Protein AF-A0A1B7W5D2-F1 (afdb_monomer)

Solvent-accessible surface area (backbone atoms only — not comparable to full-atom values): 4651 Å² total; per-residue (Å²): 139,65,96,76,80,70,80,85,71,89,80,81,87,87,80,90,83,85,83,81,61,73,90,51,47,75,36,75,44,98,86,68,47,68,38,54,77,91,52,100,74,84,89,64,97,83,62,66,85,92,67,87,78,88,83,74,70,90,90,111

pLDDT: mean 88.85, std 9.28, range [48.97, 96.38]

Mean predicted aligned error: 4.89 Å

Secondary structure (DSSP, 8-state):
--TTSPPPPS-----------GGGTT-B-TTSPBP-TTS-----SSSPTT-------S--

Foldseek 3Di:
DCPPNDDDDPDDDDDDDDADDPVQAQHQDPVRDGDDRPDDDDDDDPDDPPDDDDDDDPVD

Radius of gyration: 13.05 Å; Cα contacts (8 Å, |Δi|>4): 22; chains: 1; bounding box: 30×27×31 Å

Sequence (60 aa):
MAMYGLQSSTTRLSGIASWYGGYFHGRLTANGEIYNQDDFTVAHRTLPFNTYLKVTNLEN

Structure (mmCIF, N/CA/C/O backbone):
data_AF-A0A1B7W5D2-F1
#
_entry.id   AF-A0A1B7W5D2-F1
#
loop_
_atom_site.group_PDB
_atom_site.id
_atom_site.type_symbol
_atom_site.label_atom_id
_atom_site.label_alt_id
_atom_site.label_comp_id
_atom_site.label_asym_id
_atom_site.label_entity_id
_atom_site.label_seq_id
_atom_site.pdbx_PDB_ins_code
_atom_site.Cartn_x
_atom_site.Cartn_y
_atom_site.Cartn_z
_atom_site.occupancy
_atom_site.B_iso_or_equiv
_atom_site.auth_seq_id
_atom_site.auth_comp_id
_atom_site.auth_asym_id
_atom_site.auth_atom_id
_atom_site.pdbx_PDB_model_num
ATOM 1 N N . MET A 1 1 ? -15.906 -10.188 2.839 1.00 48.97 1 MET A N 1
ATOM 2 C CA . MET A 1 1 ? -16.755 -11.377 2.643 1.00 48.97 1 MET A CA 1
ATOM 3 C C . MET A 1 1 ? -16.396 -11.997 1.296 1.00 48.97 1 MET A C 1
ATOM 5 O O . MET A 1 1 ? -16.814 -11.453 0.295 1.00 48.97 1 MET A O 1
ATOM 9 N N . ALA A 1 2 ? -15.566 -13.018 1.117 1.00 52.00 2 ALA A N 1
ATOM 10 C CA . ALA A 1 2 ? -14.410 -13.534 1.846 1.00 52.00 2 ALA A CA 1
ATOM 11 C C . ALA A 1 2 ? -13.467 -14.080 0.749 1.00 52.00 2 ALA A C 1
ATOM 13 O O . ALA A 1 2 ? -13.406 -15.280 0.532 1.00 52.00 2 ALA A O 1
ATOM 14 N N . MET A 1 3 ? -12.809 -13.199 -0.019 1.00 58.16 3 MET A N 1
ATOM 15 C CA . MET A 1 3 ? -12.061 -13.624 -1.217 1.00 58.16 3 MET A CA 1
ATOM 16 C C . MET A 1 3 ? -10.768 -14.412 -0.905 1.00 58.16 3 MET A C 1
ATOM 18 O O . MET A 1 3 ? -10.190 -14.989 -1.808 1.00 58.16 3 MET A O 1
ATOM 22 N N . TYR A 1 4 ? -10.331 -14.503 0.359 1.00 72.31 4 TYR A N 1
ATOM 23 C CA . TYR A 1 4 ? -9.065 -15.165 0.728 1.00 72.31 4 TYR A CA 1
ATOM 24 C C . TYR A 1 4 ? -9.071 -15.794 2.137 1.00 72.31 4 TYR A C 1
ATOM 26 O O . TYR A 1 4 ? -8.023 -15.961 2.748 1.00 72.31 4 TYR A O 1
ATOM 34 N N . GLY A 1 5 ? -10.243 -16.065 2.730 1.00 82.06 5 GLY A N 1
ATOM 35 C CA . GLY A 1 5 ? -10.325 -16.567 4.118 1.00 82.06 5 GLY A CA 1
ATOM 36 C C . GLY A 1 5 ? -9.827 -15.586 5.198 1.00 82.06 5 GLY A C 1
ATOM 37 O O . GLY A 1 5 ? -9.615 -15.971 6.343 1.00 82.06 5 GLY A O 1
ATOM 38 N N . LEU A 1 6 ? -9.644 -14.311 4.844 1.00 82.25 6 LEU A N 1
ATOM 39 C CA . LEU A 1 6 ? -9.109 -13.276 5.729 1.00 82.25 6 LEU A CA 1
ATOM 40 C C . LEU A 1 6 ? -10.115 -12.857 6.809 1.00 82.25 6 LEU A C 1
ATOM 42 O O . LEU A 1 6 ? -11.297 -12.635 6.527 1.00 82.25 6 LEU A O 1
ATOM 46 N N . GLN A 1 7 ? -9.616 -12.656 8.029 1.00 82.94 7 GLN A N 1
ATOM 47 C CA . GLN A 1 7 ? -10.364 -12.041 9.124 1.00 82.94 7 GLN A CA 1
ATOM 48 C C . GLN A 1 7 ? -10.179 -10.521 9.113 1.00 82.94 7 GLN A C 1
ATOM 50 O O . GLN A 1 7 ? -9.095 -10.008 8.840 1.00 82.94 7 GLN A O 1
ATOM 55 N N . SER A 1 8 ? -11.253 -9.782 9.399 1.00 83.38 8 SER A N 1
ATOM 56 C CA . SER A 1 8 ? -11.179 -8.322 9.488 1.00 83.38 8 SER A CA 1
ATOM 57 C C . SER A 1 8 ? -10.519 -7.908 10.800 1.00 83.38 8 SER A C 1
ATOM 59 O O . SER A 1 8 ? -10.973 -8.299 11.872 1.00 83.38 8 SER A O 1
ATOM 61 N N . SER A 1 9 ? -9.474 -7.090 10.707 1.00 86.62 9 SER A N 1
ATOM 62 C CA . SER A 1 9 ? -8.892 -6.399 11.859 1.00 86.62 9 SER A CA 1
ATOM 63 C C . SER A 1 9 ? -9.816 -5.273 12.349 1.00 86.62 9 SER A C 1
ATOM 65 O O . SER A 1 9 ? -10.592 -4.706 11.575 1.00 86.62 9 SER A O 1
ATOM 67 N N . THR A 1 10 ? -9.724 -4.927 13.635 1.00 89.69 10 THR A N 1
ATOM 68 C CA . THR A 1 10 ? -10.375 -3.745 14.225 1.00 89.69 10 THR A CA 1
ATOM 69 C C . THR A 1 10 ? -9.618 -2.446 13.935 1.00 89.69 10 THR A C 1
ATOM 71 O O . THR A 1 10 ? -10.188 -1.362 14.072 1.00 89.69 10 THR A O 1
ATOM 74 N N . THR A 1 11 ? -8.354 -2.530 13.514 1.00 91.25 11 THR A N 1
A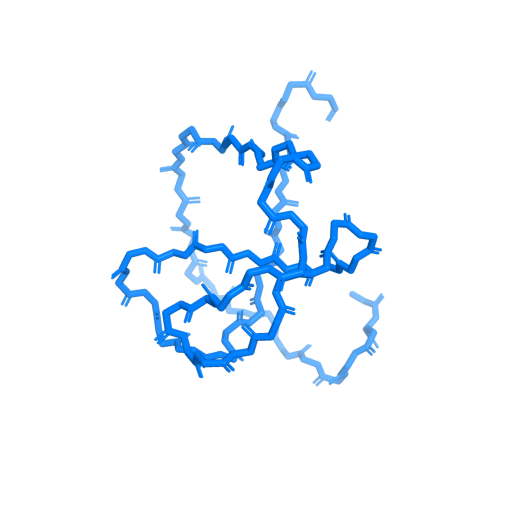TOM 75 C CA . THR A 1 11 ? -7.523 -1.370 13.186 1.00 9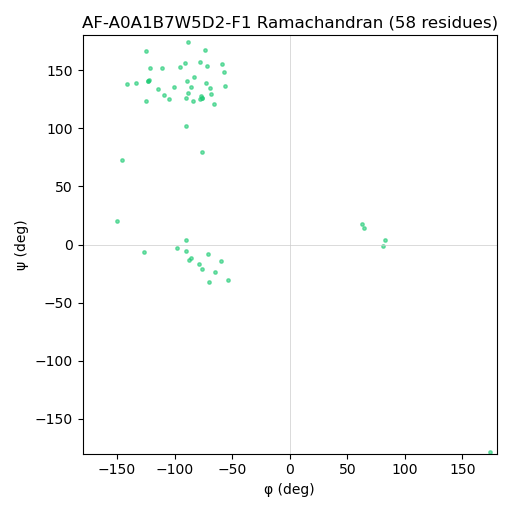1.25 11 THR A CA 1
ATOM 76 C C . THR A 1 11 ? -8.039 -0.677 11.930 1.00 91.25 11 THR A C 1
ATOM 78 O O . THR A 1 11 ? -8.226 -1.301 10.886 1.00 91.25 11 THR A O 1
ATOM 81 N N . ARG A 1 12 ? -8.227 0.641 12.020 1.00 91.00 12 ARG A N 1
ATOM 82 C CA . ARG A 1 12 ? -8.606 1.499 10.896 1.00 91.00 12 ARG A CA 1
ATOM 83 C C . ARG A 1 12 ? -7.580 2.606 10.731 1.00 91.00 12 ARG A C 1
ATOM 85 O O . ARG A 1 12 ? -7.105 3.164 11.715 1.00 91.00 12 ARG A O 1
ATOM 92 N N . LEU A 1 13 ? -7.272 2.916 9.480 1.00 91.62 13 LEU A N 1
ATOM 93 C CA . LEU A 1 13 ? -6.414 4.024 9.085 1.00 91.62 13 LEU A CA 1
ATOM 94 C C . LEU A 1 13 ? -7.226 4.932 8.161 1.00 91.62 13 LEU A C 1
ATOM 96 O O . LEU A 1 13 ? -8.006 4.441 7.346 1.00 91.62 13 LEU A O 1
ATOM 100 N N . SER A 1 14 ? -7.049 6.241 8.298 1.00 93.19 14 SER A N 1
ATOM 101 C CA . SER A 1 14 ? -7.682 7.253 7.452 1.00 93.19 14 SER A CA 1
ATOM 102 C C . SER A 1 14 ? -6.614 8.126 6.813 1.00 93.19 14 SER A C 1
ATOM 104 O O . SER A 1 14 ? -5.643 8.499 7.473 1.00 93.19 14 SER A O 1
ATOM 106 N N . GLY A 1 15 ? -6.806 8.481 5.550 1.00 92.06 15 GLY A N 1
ATOM 107 C CA . GLY A 1 15 ? -5.883 9.336 4.821 1.00 92.06 15 GLY A CA 1
ATOM 108 C C . GLY A 1 15 ? -6.268 9.455 3.354 1.00 92.06 15 GLY A C 1
ATOM 109 O O . GLY A 1 15 ? -7.268 8.888 2.915 1.00 92.06 15 GLY A O 1
ATOM 110 N N . ILE A 1 16 ? -5.453 10.194 2.608 1.00 93.56 16 ILE A N 1
ATOM 111 C CA . ILE A 1 16 ? -5.607 10.336 1.162 1.00 93.56 16 ILE A CA 1
ATOM 112 C C . ILE A 1 16 ? -5.075 9.070 0.492 1.00 93.56 16 ILE A C 1
ATOM 114 O O . ILE A 1 16 ? -3.937 8.666 0.736 1.00 93.56 16 ILE A O 1
ATOM 118 N N . ALA A 1 17 ? -5.894 8.472 -0.369 1.00 92.12 17 ALA A N 1
ATOM 119 C CA . ALA A 1 17 ? -5.472 7.418 -1.278 1.00 92.12 17 ALA A CA 1
ATOM 120 C C . ALA A 1 17 ? -5.251 8.010 -2.675 1.00 92.12 17 ALA A C 1
ATOM 122 O O . ALA A 1 17 ? -6.066 8.788 -3.167 1.00 92.12 17 ALA A O 1
ATOM 123 N N . SER A 1 18 ? -4.150 7.629 -3.314 1.00 91.69 18 SER A N 1
ATOM 124 C CA . SER A 1 18 ? -3.867 7.909 -4.721 1.00 91.69 18 SER A CA 1
ATOM 125 C C . SER A 1 18 ? -3.573 6.601 -5.455 1.00 91.69 18 SER A C 1
ATOM 127 O O . SER A 1 18 ? -3.389 5.556 -4.830 1.00 91.69 18 SER A O 1
ATOM 129 N N . TRP A 1 19 ? -3.560 6.649 -6.785 1.00 90.69 19 TRP A N 1
ATOM 130 C CA . TRP A 1 19 ? -3.336 5.485 -7.639 1.00 90.69 19 TRP A CA 1
ATOM 131 C C . TRP A 1 19 ? -2.11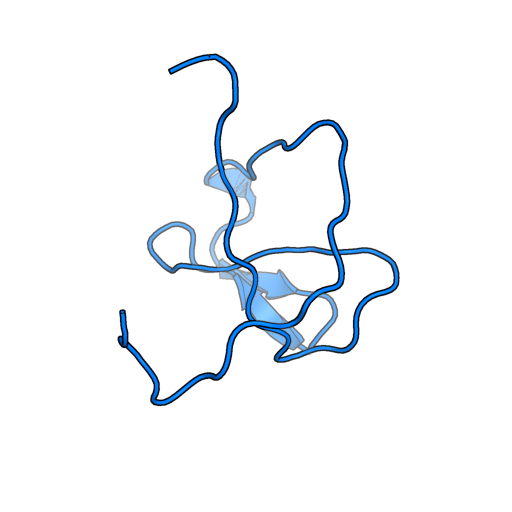6 5.695 -8.539 1.00 90.69 19 TRP A C 1
ATOM 133 O O . TRP A 1 19 ? -1.767 6.827 -8.887 1.00 90.69 19 TRP A O 1
ATOM 143 N N . TYR A 1 20 ? -1.461 4.596 -8.913 1.00 89.56 20 TYR A N 1
ATOM 144 C CA . TYR A 1 20 ? -0.349 4.610 -9.859 1.00 89.56 20 TYR A CA 1
ATOM 145 C C . TYR A 1 20 ? -0.858 4.423 -11.285 1.00 89.56 20 TYR A C 1
ATOM 147 O O . TYR A 1 20 ? -1.531 3.442 -11.590 1.00 89.56 20 TYR A O 1
ATOM 155 N N . GLY A 1 21 ? -0.489 5.340 -12.179 1.00 87.25 21 GLY A N 1
ATOM 156 C CA . GLY A 1 21 ? -0.774 5.201 -13.605 1.00 87.25 21 GLY A CA 1
ATOM 157 C C . GLY A 1 21 ? 0.095 4.159 -14.307 1.00 87.25 21 GLY A C 1
ATOM 158 O O . GLY A 1 21 ? 1.132 3.734 -13.791 1.00 87.25 21 GLY A O 1
ATOM 159 N N . GLY A 1 22 ? -0.294 3.802 -15.534 1.00 89.81 22 GLY A N 1
ATOM 160 C CA . GLY A 1 22 ? 0.348 2.741 -16.323 1.00 89.81 22 GLY A CA 1
ATOM 161 C C . GLY A 1 22 ? 1.835 2.948 -16.627 1.00 89.81 22 GLY A C 1
ATOM 162 O O . GLY A 1 22 ? 2.531 1.995 -16.950 1.00 89.81 22 GLY A O 1
ATOM 163 N N . TYR A 1 23 ? 2.374 4.155 -16.433 1.00 91.94 23 TYR A N 1
ATOM 164 C CA . TYR A 1 23 ? 3.814 4.428 -16.531 1.00 91.94 23 TYR A CA 1
ATOM 165 C C . TYR A 1 23 ? 4.682 3.515 -15.642 1.00 91.94 23 TYR A C 1
ATOM 167 O O . TYR A 1 23 ? 5.840 3.229 -15.970 1.00 91.94 23 TYR A O 1
ATOM 175 N N . PHE A 1 24 ? 4.137 3.069 -14.508 1.00 91.69 24 PHE A N 1
ATOM 176 C CA . PHE A 1 24 ? 4.843 2.198 -13.572 1.00 91.69 24 PHE A CA 1
ATOM 177 C C . PHE A 1 24 ? 4.698 0.711 -13.900 1.00 91.69 24 PHE A C 1
ATOM 179 O O . PHE A 1 24 ? 5.433 -0.090 -13.324 1.00 91.69 24 PHE A O 1
ATOM 186 N N . HIS A 1 25 ? 3.774 0.333 -14.789 1.00 93.25 25 HIS A N 1
ATOM 187 C CA . HIS A 1 25 ? 3.494 -1.063 -15.119 1.00 93.25 25 HIS A CA 1
ATOM 188 C C . HIS A 1 25 ? 4.764 -1.790 -15.589 1.00 93.25 25 HIS A C 1
ATOM 190 O O . HIS A 1 25 ? 5.561 -1.239 -16.352 1.00 93.25 25 HIS A O 1
ATOM 196 N N . GLY A 1 26 ? 4.979 -3.012 -15.101 1.00 94.19 26 GLY A N 1
ATOM 197 C CA . GLY A 1 26 ? 6.158 -3.817 -15.426 1.00 94.19 26 GLY A CA 1
ATOM 198 C C . GLY A 1 26 ? 7.423 -3.472 -14.626 1.00 94.19 26 GLY A C 1
ATOM 199 O O . GLY A 1 26 ? 8.454 -4.114 -14.822 1.00 94.19 26 GLY A O 1
ATOM 200 N N . ARG A 1 27 ? 7.385 -2.481 -13.724 1.00 95.38 27 ARG A N 1
ATOM 201 C CA . ARG A 1 27 ? 8.530 -2.114 -12.869 1.00 95.38 27 ARG A CA 1
ATOM 202 C C . ARG A 1 27 ? 8.522 -2.874 -11.547 1.00 95.38 27 ARG A C 1
ATOM 204 O O . ARG A 1 27 ? 7.472 -3.281 -11.064 1.00 95.38 27 ARG A O 1
ATOM 211 N N . LEU A 1 28 ? 9.699 -2.996 -10.937 1.00 96.38 28 LEU A N 1
ATOM 212 C CA . LEU A 1 28 ? 9.855 -3.590 -9.610 1.00 96.38 28 LEU A CA 1
ATOM 213 C C . LEU A 1 28 ? 9.262 -2.694 -8.516 1.00 96.38 28 LEU A C 1
ATOM 215 O O . LEU A 1 28 ? 9.507 -1.485 -8.478 1.00 96.38 28 LEU A O 1
ATOM 219 N N . THR A 1 29 ? 8.520 -3.313 -7.606 1.00 94.06 29 THR A N 1
ATOM 220 C CA . THR A 1 29 ? 8.018 -2.720 -6.365 1.00 94.06 29 THR A CA 1
ATOM 221 C C . THR A 1 29 ? 9.037 -2.880 -5.229 1.00 94.06 29 THR A C 1
ATOM 223 O O . THR A 1 29 ? 10.056 -3.559 -5.354 1.00 94.06 29 THR A O 1
ATOM 226 N N . ALA A 1 30 ? 8.757 -2.275 -4.069 1.00 93.44 30 ALA A N 1
ATOM 227 C CA . ALA A 1 30 ? 9.631 -2.354 -2.896 1.00 93.44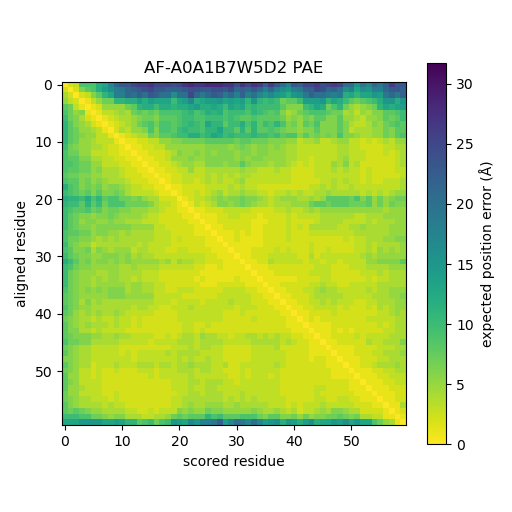 30 ALA A CA 1
ATOM 228 C C . ALA A 1 30 ? 9.772 -3.775 -2.308 1.00 93.44 30 ALA A C 1
ATOM 230 O O . ALA A 1 30 ? 10.774 -4.055 -1.654 1.00 93.44 30 ALA A O 1
ATOM 231 N N . ASN A 1 31 ? 8.800 -4.666 -2.534 1.00 91.94 31 ASN A N 1
ATOM 232 C CA . ASN A 1 31 ? 8.890 -6.084 -2.163 1.00 91.94 31 ASN A CA 1
ATOM 233 C C . ASN A 1 31 ? 9.486 -6.969 -3.272 1.00 91.94 31 ASN A C 1
ATOM 235 O O . ASN A 1 31 ? 9.568 -8.179 -3.087 1.00 91.94 31 ASN A O 1
ATOM 239 N N . GLY A 1 32 ? 9.921 -6.386 -4.395 1.00 93.00 32 GLY A N 1
ATOM 240 C CA . GLY A 1 32 ? 10.555 -7.106 -5.503 1.00 93.00 32 GLY A CA 1
ATOM 241 C C . GLY A 1 32 ? 9.586 -7.768 -6.485 1.00 93.00 32 GLY A C 1
ATOM 242 O O . GLY A 1 32 ? 10.037 -8.431 -7.415 1.00 93.00 32 GLY A O 1
ATOM 243 N N . GLU A 1 33 ? 8.277 -7.584 -6.314 1.00 93.44 33 GLU A N 1
ATOM 244 C CA . GLU A 1 33 ? 7.275 -8.028 -7.284 1.00 93.44 33 GLU A CA 1
ATOM 245 C C . GLU A 1 33 ? 7.211 -7.064 -8.476 1.00 93.44 33 GLU A C 1
ATOM 247 O O . GLU A 1 33 ? 7.606 -5.899 -8.395 1.00 93.44 33 GLU A O 1
ATOM 252 N N . ILE A 1 34 ? 6.723 -7.547 -9.615 1.00 95.44 34 ILE A N 1
ATOM 253 C CA . ILE A 1 34 ? 6.480 -6.691 -10.775 1.00 95.44 34 ILE A CA 1
ATOM 254 C C . ILE A 1 34 ? 5.111 -6.035 -10.610 1.00 95.44 34 ILE A C 1
ATOM 256 O O . ILE A 1 34 ? 4.105 -6.726 -10.472 1.00 95.44 34 ILE A O 1
ATOM 260 N N . TYR A 1 35 ? 5.064 -4.702 -10.641 1.00 94.31 35 TYR A N 1
ATOM 261 C CA . TYR A 1 35 ? 3.808 -3.967 -10.565 1.00 94.31 35 TYR A CA 1
ATOM 262 C C . TYR A 1 35 ? 2.954 -4.230 -11.806 1.00 94.31 35 TYR A C 1
ATOM 264 O O . TYR A 1 35 ? 3.334 -3.898 -12.934 1.00 94.31 35 TYR A O 1
ATOM 272 N N . ASN A 1 36 ? 1.761 -4.760 -11.565 1.00 93.00 36 ASN A N 1
ATOM 273 C CA . ASN A 1 36 ? 0.704 -4.895 -12.544 1.00 93.00 36 ASN A CA 1
ATOM 274 C C . ASN A 1 36 ? -0.431 -3.917 -12.206 1.00 93.00 36 ASN A C 1
ATOM 276 O O . ASN A 1 36 ? -0.904 -3.884 -11.074 1.00 93.00 36 ASN A O 1
ATOM 280 N N . GLN A 1 37 ? -0.854 -3.116 -13.187 1.00 92.31 37 GLN A N 1
ATOM 281 C CA . GLN A 1 37 ? -1.896 -2.103 -12.991 1.00 92.31 37 GLN A CA 1
ATOM 282 C C . GLN A 1 37 ? -3.301 -2.716 -12.938 1.00 92.31 37 GLN A C 1
ATOM 284 O O . GLN A 1 37 ? -4.216 -2.091 -12.411 1.00 92.31 37 GLN A O 1
ATOM 289 N N . ASP A 1 38 ? -3.456 -3.923 -13.486 1.00 92.50 38 ASP A N 1
ATOM 290 C CA . ASP A 1 38 ? -4.730 -4.638 -13.543 1.00 92.50 38 ASP A CA 1
ATOM 291 C C . ASP A 1 38 ? -4.948 -5.524 -12.300 1.00 92.50 38 ASP A C 1
ATOM 293 O O . ASP A 1 38 ? -6.030 -6.079 -12.113 1.00 92.50 38 ASP A O 1
ATOM 297 N N . ASP A 1 39 ? -3.940 -5.626 -11.423 1.00 91.00 39 ASP A N 1
ATOM 298 C CA . ASP A 1 39 ? -3.998 -6.408 -10.188 1.00 91.00 39 ASP A CA 1
ATOM 299 C C . ASP A 1 39 ? -4.380 -5.551 -8.975 1.00 91.00 39 ASP A C 1
ATOM 301 O O . ASP A 1 39 ? -4.064 -4.362 -8.869 1.00 91.00 39 ASP A O 1
ATOM 305 N N . PHE A 1 40 ? -5.000 -6.190 -7.979 1.00 90.00 40 PHE A N 1
ATOM 306 C CA . PHE A 1 40 ? -5.316 -5.562 -6.696 1.00 90.00 40 PHE A CA 1
ATOM 30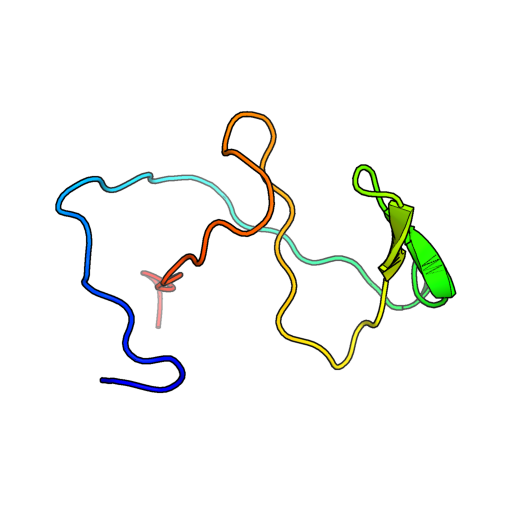7 C C . PHE A 1 40 ? -4.073 -5.439 -5.809 1.00 90.00 40 PHE A C 1
ATOM 309 O O . PHE A 1 40 ? -3.870 -6.218 -4.877 1.00 90.00 40 PHE A O 1
ATOM 316 N N . THR A 1 41 ? -3.254 -4.428 -6.084 1.00 92.12 41 THR A N 1
ATOM 317 C CA . THR A 1 41 ? -2.049 -4.111 -5.309 1.00 92.12 41 THR A CA 1
ATOM 318 C C . THR A 1 41 ? -2.200 -2.797 -4.540 1.00 92.12 41 THR A C 1
ATOM 320 O O . THR A 1 41 ? -2.958 -1.904 -4.920 1.00 92.12 41 THR A O 1
ATOM 323 N N . VAL A 1 42 ? -1.497 -2.673 -3.410 1.00 92.38 42 VAL A N 1
ATOM 324 C CA . VAL A 1 42 ? -1.487 -1.456 -2.587 1.00 92.38 42 VAL A CA 1
ATOM 325 C C . VAL A 1 42 ? -0.085 -1.200 -2.051 1.00 92.38 42 VAL A C 1
ATOM 327 O O . VAL A 1 42 ? 0.598 -2.118 -1.603 1.00 92.38 42 VAL A O 1
ATOM 330 N N . ALA A 1 43 ? 0.340 0.062 -2.066 1.00 92.88 43 ALA A N 1
ATOM 331 C CA . ALA A 1 43 ? 1.586 0.488 -1.446 1.00 92.88 43 ALA A CA 1
ATOM 332 C C . ALA A 1 43 ? 1.285 1.222 -0.135 1.00 92.88 43 ALA A C 1
ATOM 334 O O . ALA A 1 43 ? 0.539 2.201 -0.116 1.00 92.88 43 ALA A O 1
ATOM 335 N N . HIS A 1 44 ? 1.887 0.770 0.966 1.00 93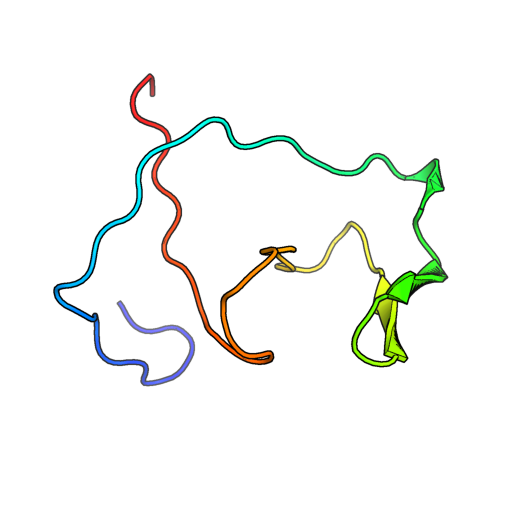.19 44 HIS A N 1
ATOM 336 C CA . HIS A 1 44 ? 1.797 1.445 2.257 1.00 93.19 44 HIS A CA 1
ATOM 337 C C . HIS A 1 44 ? 3.178 1.551 2.907 1.00 93.19 44 HIS A C 1
ATOM 339 O O . HIS A 1 44 ? 3.962 0.609 2.875 1.00 93.19 44 HIS A O 1
ATOM 345 N N . ARG A 1 45 ? 3.478 2.703 3.519 1.00 91.75 45 ARG A N 1
ATOM 346 C CA . ARG A 1 45 ? 4.834 3.034 3.995 1.00 91.75 45 ARG A CA 1
ATOM 347 C C . ARG A 1 45 ? 5.300 2.206 5.196 1.00 91.75 45 ARG A C 1
ATOM 349 O O . ARG A 1 45 ? 6.495 1.995 5.349 1.00 91.75 45 ARG A O 1
ATOM 356 N N . THR A 1 46 ? 4.382 1.805 6.074 1.00 92.88 46 THR A N 1
ATOM 357 C CA . THR A 1 46 ? 4.723 1.190 7.373 1.00 92.88 46 THR A CA 1
ATOM 358 C C . THR A 1 46 ? 4.047 -0.149 7.634 1.00 92.88 46 THR A C 1
ATOM 360 O O . THR A 1 46 ? 4.332 -0.776 8.650 1.00 92.88 46 THR A O 1
ATOM 363 N N . LEU A 1 47 ? 3.133 -0.583 6.761 1.00 92.62 47 LEU A N 1
ATOM 364 C CA . LEU A 1 47 ? 2.473 -1.869 6.966 1.00 92.62 47 LEU A CA 1
ATOM 365 C C . LEU A 1 47 ? 3.381 -2.973 6.423 1.00 92.62 47 LEU A C 1
ATOM 367 O O . LEU A 1 47 ? 4.040 -2.746 5.406 1.00 92.62 47 LEU A O 1
ATOM 371 N N . PRO A 1 48 ? 3.416 -4.152 7.064 1.00 92.88 48 PRO A N 1
ATOM 372 C CA . PRO A 1 48 ? 4.149 -5.291 6.532 1.00 92.88 48 PRO A CA 1
ATOM 373 C C . PRO A 1 48 ? 3.665 -5.662 5.129 1.00 92.88 48 PRO A C 1
ATOM 375 O O . PRO A 1 48 ? 2.477 -5.534 4.813 1.00 92.88 48 PRO A O 1
ATOM 378 N N . PHE A 1 49 ? 4.571 -6.181 4.302 1.00 93.25 49 PHE A N 1
ATOM 379 C CA . PHE A 1 49 ? 4.188 -6.779 3.026 1.00 93.25 49 PHE A CA 1
ATOM 380 C C . PHE A 1 49 ? 3.208 -7.939 3.229 1.00 93.25 49 PHE A C 1
ATOM 382 O O . PHE A 1 49 ? 3.159 -8.547 4.299 1.00 93.25 49 PHE A O 1
ATOM 389 N N . ASN A 1 50 ? 2.413 -8.226 2.196 1.00 89.62 50 ASN A N 1
ATOM 390 C CA . ASN A 1 50 ? 1.324 -9.210 2.224 1.00 89.62 50 ASN A CA 1
ATOM 391 C C . ASN A 1 50 ? 0.185 -8.877 3.209 1.00 89.62 50 ASN A C 1
ATOM 393 O O . ASN A 1 50 ? -0.631 -9.737 3.542 1.00 89.62 50 ASN A O 1
ATOM 397 N N . THR A 1 51 ? 0.092 -7.619 3.654 1.00 91.19 51 THR A N 1
ATOM 398 C CA . THR A 1 51 ? -1.084 -7.120 4.375 1.00 91.19 51 THR A CA 1
ATOM 399 C C . THR A 1 51 ? -2.209 -6.822 3.390 1.00 91.19 51 THR A C 1
ATOM 401 O O . THR A 1 51 ? -2.052 -6.008 2.483 1.00 91.19 51 THR A O 1
ATOM 404 N N . TYR A 1 52 ? -3.376 -7.418 3.616 1.00 91.56 52 TYR A N 1
ATOM 405 C CA . TYR A 1 52 ? -4.582 -7.115 2.853 1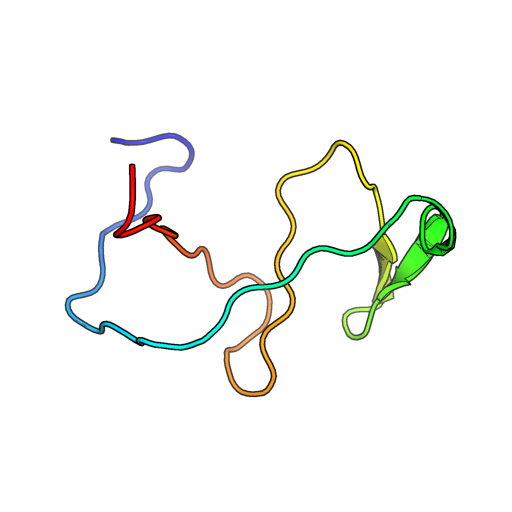.00 91.56 52 TYR A CA 1
ATOM 406 C C . TYR A 1 52 ? -5.347 -5.961 3.493 1.00 91.56 52 TYR A C 1
ATOM 408 O O . TYR A 1 52 ? -5.642 -5.977 4.690 1.00 91.56 52 TYR A O 1
ATOM 416 N N . LEU A 1 53 ? -5.714 -4.976 2.678 1.00 91.56 53 LEU A N 1
ATOM 417 C CA . LEU A 1 53 ? -6.471 -3.810 3.114 1.00 91.56 53 LEU A CA 1
ATOM 418 C C . LEU A 1 53 ? -7.855 -3.792 2.476 1.00 91.56 53 LEU A C 1
ATOM 420 O O . LEU A 1 53 ? -8.008 -3.957 1.269 1.00 91.56 53 LEU A O 1
ATOM 424 N N . LYS A 1 54 ? -8.871 -3.522 3.299 1.00 91.38 54 LYS A N 1
ATOM 425 C CA . LYS A 1 54 ? -10.186 -3.107 2.814 1.00 91.38 54 LYS A CA 1
ATOM 426 C C . LYS A 1 54 ? -10.196 -1.585 2.725 1.00 91.38 54 LYS A C 1
ATOM 428 O O . LYS A 1 54 ? -10.352 -0.909 3.740 1.00 91.38 54 LYS A O 1
ATOM 433 N N . VAL A 1 55 ? -10.050 -1.057 1.518 1.00 91.00 55 VAL A N 1
ATOM 434 C CA . VAL A 1 55 ? -10.158 0.383 1.258 1.00 91.00 55 VAL A CA 1
ATOM 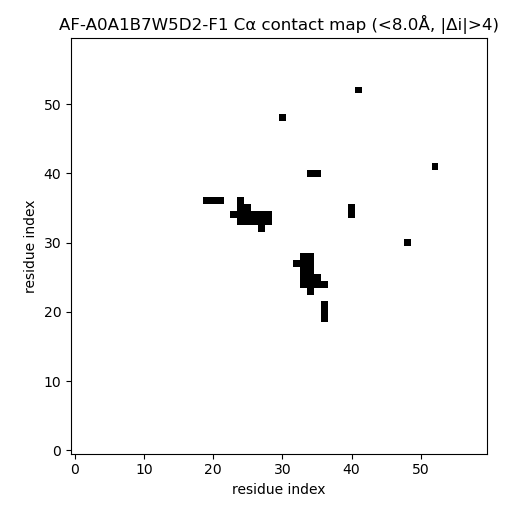435 C C . VAL A 1 55 ? -11.628 0.735 1.032 1.00 91.00 55 VAL A C 1
ATOM 437 O O . VAL A 1 55 ? -12.348 0.004 0.357 1.00 91.00 55 VAL A O 1
ATOM 440 N N . THR A 1 56 ? -12.094 1.821 1.644 1.00 92.25 56 THR A N 1
ATOM 441 C CA . THR A 1 56 ? -13.458 2.342 1.464 1.00 92.25 56 THR A CA 1
ATOM 442 C C . THR A 1 56 ? -13.344 3.797 1.033 1.00 92.25 56 THR A C 1
ATOM 444 O O . THR A 1 56 ? -12.701 4.579 1.729 1.00 92.25 56 THR A O 1
ATOM 447 N N . ASN A 1 57 ? -13.933 4.146 -0.112 1.00 92.69 57 ASN A N 1
ATOM 448 C CA . ASN A 1 57 ? -14.093 5.542 -0.503 1.00 92.69 57 ASN A CA 1
ATOM 449 C C . ASN A 1 57 ? -15.238 6.134 0.331 1.00 92.69 57 ASN A C 1
ATOM 451 O O . ASN A 1 57 ? -16.305 5.537 0.392 1.00 92.69 57 ASN A O 1
ATOM 455 N N . LEU A 1 58 ? -14.994 7.247 1.020 1.00 90.62 58 LEU A N 1
ATOM 456 C CA . LEU A 1 58 ? -15.983 7.878 1.902 1.00 90.62 58 LEU A CA 1
ATOM 457 C C . LEU A 1 58 ? -16.925 8.834 1.154 1.00 90.62 58 LEU A C 1
ATOM 459 O O . LEU A 1 58 ? -17.908 9.282 1.735 1.00 90.62 58 LEU A O 1
ATOM 463 N N . GLU A 1 59 ? -16.614 9.158 -0.102 1.00 89.88 59 GLU A N 1
ATOM 464 C CA . GLU A 1 59 ? -17.360 10.119 -0.923 1.00 89.88 59 GLU A CA 1
ATOM 465 C C . GLU A 1 59 ? -18.361 9.460 -1.887 1.00 89.88 59 GLU A C 1
ATOM 467 O O . GLU A 1 59 ? -19.064 10.172 -2.598 1.00 89.88 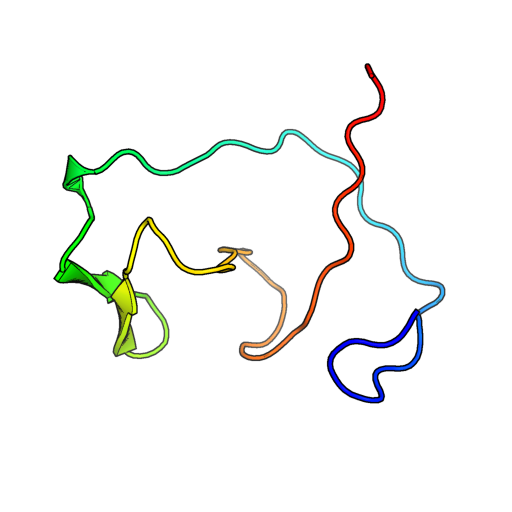59 GLU A O 1
ATOM 472 N N . ASN A 1 60 ? -18.424 8.122 -1.939 1.00 75.62 60 ASN A N 1
ATOM 473 C CA . ASN A 1 60 ? -19.303 7.365 -2.840 1.00 75.62 60 ASN A CA 1
ATOM 474 C C . ASN A 1 60 ? -20.048 6.246 -2.113 1.00 75.62 60 ASN A C 1
ATOM 476 O O . ASN A 1 60 ? -19.430 5.610 -1.229 1.00 75.62 60 ASN A O 1
#